Protein AF-A0A8T5LQC9-F1 (afdb_monomer_lite)

Radius of gyration: 28.11 Å; chains: 1; bounding box: 65×25×76 Å

Secondary structure (DSSP, 8-state):
----PPPHHHHHHHHHHHHHHHHHHHHHHHHHHHHHHHHHS--------GGG--SHHHHHHHHHHTTSS-HHHHHHHHHHHH-

Foldseek 3Di:
DDDPDDDPVNVVVVVVVVVVVVVVVCVVVVCVVVVVVVVVPPPPPVPPPVVPPPDPLVVLVVCDVVVVDDPVRSVVVVVVRVD

Sequence (83 aa):
MNRKALSPLMATIILVLFALVIGTVTMNLGKGYVEDIAEETPKSSIIIDITDIDTPLKELQVKHITGRISEEEYLDQEQILIS

Structure (mmCIF, N/CA/C/O backbone):
data_AF-A0A8T5LQC9-F1
#
_entry.id   AF-A0A8T5LQC9-F1
#
loop_
_atom_site.group_PDB
_atom_site.id
_atom_site.type_symbol
_atom_site.label_atom_id
_atom_site.label_alt_id
_atom_site.label_comp_id
_atom_site.label_asym_id
_atom_site.label_entity_id
_atom_site.label_seq_id
_atom_site.pdbx_PDB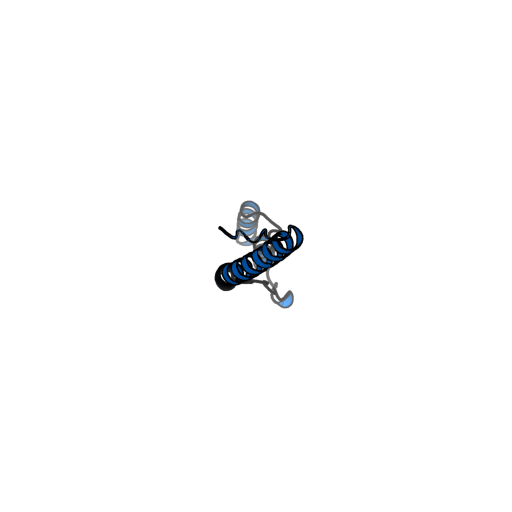_ins_code
_atom_site.Cartn_x
_atom_site.Cartn_y
_atom_site.Cartn_z
_atom_site.occupancy
_atom_site.B_iso_or_equiv
_atom_site.auth_seq_id
_atom_site.auth_comp_id
_atom_site.auth_asym_id
_atom_site.auth_atom_id
_atom_site.pdbx_PDB_model_num
ATOM 1 N N . MET A 1 1 ? 34.964 6.617 -37.075 1.00 43.31 1 MET A N 1
ATOM 2 C CA . MET A 1 1 ? 34.268 6.360 -35.793 1.00 43.31 1 MET A CA 1
ATOM 3 C C . MET A 1 1 ? 32.824 6.843 -35.938 1.00 43.31 1 MET A C 1
ATOM 5 O O . MET A 1 1 ? 32.554 8.015 -35.723 1.00 43.31 1 MET A O 1
ATOM 9 N N . ASN A 1 2 ? 31.915 5.985 -36.416 1.00 49.81 2 ASN A N 1
ATOM 10 C CA . ASN A 1 2 ? 30.536 6.378 -36.745 1.00 49.81 2 ASN A CA 1
ATOM 11 C C . ASN A 1 2 ? 29.658 6.378 -35.488 1.00 49.81 2 ASN A C 1
ATOM 13 O O . ASN A 1 2 ? 29.034 5.371 -35.162 1.00 49.81 2 ASN A O 1
ATOM 17 N N . ARG A 1 3 ? 29.601 7.507 -34.777 1.00 62.41 3 ARG A N 1
ATOM 18 C CA . ARG A 1 3 ? 28.585 7.719 -33.740 1.00 62.41 3 ARG A CA 1
ATOM 19 C C . ARG A 1 3 ? 27.281 8.096 -34.439 1.00 62.41 3 ARG A C 1
ATOM 21 O O . ARG A 1 3 ? 27.109 9.238 -34.849 1.00 62.41 3 ARG A O 1
ATOM 28 N N . LYS A 1 4 ? 26.383 7.124 -34.626 1.00 69.50 4 LYS A N 1
ATOM 29 C CA . LYS A 1 4 ? 25.001 7.411 -35.030 1.00 69.50 4 LYS A CA 1
ATOM 30 C C . LYS A 1 4 ? 24.373 8.237 -33.907 1.00 69.50 4 LYS A C 1
ATOM 32 O O . LYS A 1 4 ? 24.200 7.729 -32.803 1.00 69.50 4 LYS A O 1
ATOM 37 N N . ALA A 1 5 ? 24.117 9.514 -34.169 1.00 69.81 5 ALA A N 1
ATOM 38 C CA . ALA A 1 5 ? 23.423 10.375 -33.227 1.00 69.81 5 ALA A CA 1
ATOM 39 C C . ALA A 1 5 ? 22.007 9.825 -33.032 1.00 69.81 5 ALA A C 1
ATOM 41 O O . ALA A 1 5 ? 21.266 9.650 -34.002 1.00 69.81 5 ALA A O 1
ATOM 42 N N . LEU A 1 6 ? 21.651 9.506 -31.788 1.00 69.00 6 LEU A N 1
ATOM 43 C CA . LEU A 1 6 ? 20.269 9.193 -31.456 1.00 69.00 6 LEU A CA 1
ATOM 44 C C . LEU A 1 6 ? 19.448 10.464 -31.696 1.00 69.00 6 LEU A C 1
ATOM 46 O O . LEU A 1 6 ? 19.790 11.524 -31.171 1.00 69.00 6 LEU A O 1
ATOM 50 N N . SER A 1 7 ? 18.389 10.370 -32.500 1.00 84.06 7 SER A N 1
ATOM 51 C CA . SER A 1 7 ? 17.460 11.489 -32.661 1.00 84.06 7 SER A CA 1
ATOM 52 C C . SER A 1 7 ? 16.862 11.841 -31.291 1.00 84.06 7 SER A C 1
ATOM 54 O O . SER A 1 7 ? 16.450 10.918 -30.579 1.00 84.06 7 SER A O 1
ATOM 56 N N . PRO A 1 8 ? 16.768 13.131 -30.915 1.00 86.00 8 PRO A N 1
ATOM 57 C CA . PRO A 1 8 ? 16.144 13.555 -29.661 1.00 86.00 8 PRO A CA 1
ATOM 58 C C . PRO A 1 8 ? 14.747 12.955 -29.444 1.00 86.00 8 PRO A C 1
ATOM 60 O O . PRO A 1 8 ? 14.391 12.607 -28.324 1.00 86.00 8 PRO A O 1
ATOM 63 N N . LEU A 1 9 ? 13.992 12.740 -30.527 1.00 88.44 9 LEU A N 1
ATOM 64 C CA . LEU A 1 9 ? 12.681 12.091 -30.486 1.00 88.44 9 LEU A CA 1
ATOM 65 C C . LEU A 1 9 ? 12.754 10.617 -30.056 1.00 88.44 9 LEU A C 1
ATOM 67 O O . LEU A 1 9 ? 11.895 10.132 -29.332 1.00 88.44 9 LEU A O 1
ATOM 71 N N . MET A 1 10 ? 13.786 9.886 -30.479 1.00 91.56 10 MET A N 1
ATOM 72 C CA . MET A 1 10 ? 13.957 8.491 -30.062 1.00 91.56 10 MET A CA 1
ATOM 73 C C . MET A 1 10 ? 14.353 8.395 -28.591 1.00 91.56 10 MET A C 1
ATOM 75 O O . MET A 1 10 ? 13.921 7.477 -27.900 1.00 91.56 10 MET A O 1
ATOM 79 N N . ALA A 1 11 ? 15.130 9.358 -28.092 1.00 90.56 11 ALA A N 1
ATOM 80 C CA . ALA A 1 11 ? 15.511 9.398 -26.685 1.00 90.56 11 ALA A CA 1
ATOM 81 C C . ALA A 1 11 ? 14.289 9.564 -25.766 1.00 90.56 11 ALA A C 1
ATOM 83 O O . ALA A 1 11 ? 14.188 8.866 -24.759 1.00 90.56 11 ALA A O 1
ATOM 84 N N . THR A 1 12 ? 13.335 10.429 -26.128 1.00 94.19 12 THR A N 1
ATOM 85 C CA . THR A 1 12 ? 12.111 10.621 -25.334 1.00 94.19 12 THR A CA 1
ATOM 86 C C . THR A 1 12 ? 11.210 9.393 -25.366 1.00 94.19 12 THR A C 1
ATOM 88 O O . THR A 1 12 ? 10.716 8.985 -24.320 1.00 94.19 12 THR A O 1
ATOM 91 N N . ILE A 1 13 ? 11.048 8.754 -26.527 1.00 94.94 13 ILE A N 1
ATOM 92 C CA . ILE A 1 13 ? 10.260 7.518 -26.653 1.00 94.94 13 ILE A CA 1
ATOM 93 C C . ILE A 1 13 ? 10.848 6.410 -25.773 1.00 94.94 13 ILE A C 1
ATOM 95 O O . ILE A 1 13 ? 10.115 5.765 -25.026 1.00 94.94 13 ILE A O 1
ATOM 99 N N . ILE A 1 14 ? 12.169 6.220 -25.810 1.00 94.50 14 ILE A N 1
ATOM 100 C CA . ILE A 1 14 ? 12.854 5.221 -24.979 1.00 94.50 14 ILE A CA 1
ATOM 101 C C . ILE A 1 14 ? 12.655 5.527 -23.493 1.00 94.50 14 ILE A C 1
ATOM 103 O O . ILE A 1 14 ? 12.366 4.620 -22.717 1.00 94.50 14 ILE A O 1
ATOM 107 N N . LEU A 1 15 ? 12.764 6.796 -23.101 1.00 95.25 15 LEU A N 1
ATOM 108 C CA . LEU A 1 15 ? 12.601 7.213 -21.711 1.00 95.25 15 LEU A CA 1
ATOM 109 C C . LEU A 1 15 ? 11.173 6.973 -21.199 1.00 95.25 15 LEU A C 1
ATOM 111 O O . LEU A 1 15 ? 10.997 6.473 -20.091 1.00 95.25 15 LEU A O 1
ATOM 115 N N . VAL A 1 16 ? 10.157 7.264 -22.015 1.00 96.31 16 VAL A N 1
ATOM 116 C CA . VAL A 1 16 ? 8.751 7.005 -21.667 1.00 96.31 16 VAL A CA 1
ATOM 117 C C . VAL A 1 16 ? 8.486 5.507 -21.543 1.00 96.31 16 VAL A C 1
ATOM 119 O O . VAL A 1 16 ? 7.897 5.071 -20.556 1.00 96.31 16 VAL A O 1
ATOM 122 N N . LEU A 1 17 ? 8.957 4.702 -22.499 1.00 96.94 17 LEU A N 1
ATOM 123 C CA . LEU A 1 17 ? 8.807 3.247 -22.436 1.00 96.94 17 LEU A CA 1
ATOM 124 C C . LEU A 1 17 ? 9.497 2.663 -21.200 1.00 96.94 17 LEU A C 1
ATOM 126 O O . LEU A 1 17 ? 8.927 1.814 -20.522 1.00 96.94 17 LEU A O 1
ATOM 130 N N . PHE A 1 18 ? 10.686 3.158 -20.866 1.00 96.31 18 PHE A N 1
ATOM 131 C CA . PHE A 1 18 ? 11.409 2.749 -19.667 1.00 96.31 18 PHE A CA 1
ATOM 132 C C . PHE A 1 18 ? 10.636 3.079 -18.382 1.00 96.31 18 PHE A C 1
ATOM 134 O O . PHE A 1 18 ? 10.505 2.223 -17.507 1.00 96.31 18 PHE A O 1
ATOM 141 N N . ALA A 1 19 ? 10.061 4.281 -18.292 1.00 96.31 19 ALA A N 1
ATOM 142 C CA . ALA A 1 19 ? 9.235 4.683 -17.156 1.00 96.31 19 ALA A CA 1
ATOM 143 C C . ALA A 1 19 ? 7.985 3.801 -17.003 1.00 96.31 19 ALA A C 1
ATOM 145 O O . ALA A 1 19 ? 7.654 3.396 -15.889 1.00 96.31 19 ALA A O 1
ATOM 146 N N . LEU A 1 20 ? 7.321 3.454 -18.111 1.00 96.62 20 LEU A N 1
ATOM 147 C CA . LEU A 1 20 ? 6.159 2.560 -18.096 1.00 96.62 20 LEU A CA 1
ATOM 148 C C . LEU A 1 20 ? 6.532 1.158 -17.606 1.00 96.62 20 LEU A C 1
ATOM 150 O O . LEU A 1 20 ? 5.847 0.611 -16.744 1.00 96.62 20 LEU A O 1
ATOM 154 N N . VAL A 1 21 ? 7.641 0.598 -18.097 1.00 96.44 21 VAL A N 1
ATOM 155 C CA . VAL A 1 21 ? 8.116 -0.722 -17.659 1.00 96.44 21 VAL A CA 1
ATOM 156 C C . VAL A 1 21 ? 8.410 -0.714 -16.161 1.00 96.44 21 VAL A C 1
ATOM 158 O O . VAL A 1 21 ? 7.874 -1.555 -15.443 1.00 96.44 21 VAL A O 1
ATOM 161 N N . ILE A 1 22 ? 9.170 0.265 -15.659 1.00 96.12 22 ILE A N 1
ATOM 162 C CA . ILE A 1 22 ? 9.444 0.373 -14.217 1.00 96.12 22 ILE A CA 1
ATOM 163 C C . ILE A 1 22 ? 8.147 0.516 -13.421 1.00 96.12 22 ILE A C 1
ATOM 165 O O . ILE A 1 22 ? 7.964 -0.192 -12.436 1.00 96.12 22 ILE A O 1
ATOM 169 N N . GLY A 1 23 ? 7.231 1.387 -13.853 1.00 93.88 23 GLY A N 1
ATOM 170 C CA . GLY A 1 23 ? 5.953 1.591 -13.174 1.00 93.88 23 GLY A CA 1
ATOM 171 C C . GLY A 1 23 ? 5.151 0.296 -13.042 1.00 93.88 23 GLY A C 1
ATOM 172 O O . GLY A 1 23 ? 4.683 -0.031 -11.953 1.00 93.88 23 GLY A O 1
ATOM 173 N N . THR A 1 24 ? 5.049 -0.482 -14.124 1.00 93.38 24 THR A N 1
ATOM 174 C CA . THR A 1 24 ? 4.332 -1.768 -14.111 1.00 93.38 24 THR A CA 1
ATOM 175 C C . THR A 1 24 ? 4.999 -2.813 -13.218 1.00 93.38 24 THR A C 1
ATOM 177 O O . THR A 1 24 ? 4.306 -3.482 -12.455 1.00 93.38 24 THR A O 1
ATOM 180 N N . VAL A 1 25 ? 6.331 -2.928 -13.256 1.00 93.12 25 VAL A N 1
ATOM 181 C CA . VAL A 1 25 ? 7.080 -3.887 -12.428 1.00 93.12 25 VAL A CA 1
ATOM 182 C C . VAL A 1 25 ? 6.945 -3.542 -10.948 1.00 93.12 25 VAL A C 1
ATOM 184 O O . VAL A 1 25 ? 6.606 -4.412 -10.149 1.00 93.12 25 VAL A O 1
ATOM 187 N N . THR A 1 26 ? 7.135 -2.272 -10.584 1.00 91.50 26 THR A N 1
ATOM 188 C CA . THR A 1 26 ? 6.985 -1.807 -9.199 1.00 91.50 26 THR A CA 1
ATOM 189 C C . THR A 1 26 ? 5.557 -2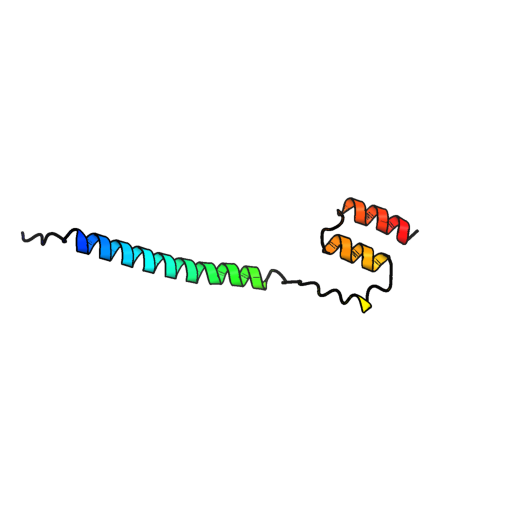.002 -8.698 1.00 91.50 26 THR A C 1
ATOM 191 O O . THR A 1 26 ? 5.370 -2.432 -7.566 1.00 91.50 26 THR A O 1
ATOM 194 N N . MET A 1 27 ? 4.540 -1.750 -9.529 1.00 88.38 27 MET A N 1
ATOM 195 C CA . MET A 1 27 ? 3.144 -1.982 -9.149 1.00 88.38 27 MET A CA 1
ATOM 196 C C . MET A 1 27 ? 2.837 -3.472 -8.966 1.00 88.38 27 MET A C 1
ATOM 198 O O . MET A 1 27 ? 2.096 -3.824 -8.056 1.00 88.38 27 MET A O 1
ATOM 202 N N . ASN A 1 28 ? 3.414 -4.351 -9.789 1.00 88.19 28 ASN A N 1
ATOM 203 C CA . ASN A 1 28 ? 3.232 -5.795 -9.654 1.00 88.19 28 ASN A CA 1
ATOM 204 C C . ASN A 1 28 ? 3.890 -6.341 -8.376 1.00 88.19 28 ASN A C 1
ATOM 206 O O . ASN A 1 28 ? 3.281 -7.122 -7.655 1.00 88.19 28 ASN A O 1
ATOM 210 N N . LEU A 1 29 ? 5.106 -5.882 -8.062 1.00 85.38 29 LEU A N 1
ATOM 211 C CA . LEU A 1 29 ? 5.804 -6.243 -6.823 1.00 85.38 29 LEU A CA 1
ATOM 212 C C . LEU A 1 29 ? 5.120 -5.653 -5.583 1.00 85.38 29 LEU A C 1
ATOM 214 O O . LEU A 1 29 ? 4.974 -6.332 -4.571 1.00 85.38 29 LEU A O 1
ATOM 218 N N . GLY A 1 30 ? 4.670 -4.400 -5.669 1.00 81.19 30 GLY A N 1
ATOM 219 C CA . GLY A 1 30 ? 3.960 -3.727 -4.585 1.00 81.19 30 GLY A CA 1
ATOM 220 C C . GLY A 1 30 ? 2.587 -4.334 -4.308 1.00 81.19 30 GLY A C 1
ATOM 221 O O . GLY A 1 30 ? 2.180 -4.381 -3.153 1.00 81.19 30 GLY A O 1
ATOM 222 N N . LYS A 1 31 ? 1.892 -4.840 -5.338 1.00 79.75 31 LYS A N 1
ATOM 223 C CA . LYS A 1 31 ? 0.632 -5.567 -5.162 1.00 79.75 31 LYS A CA 1
ATOM 224 C C . LYS A 1 31 ? 0.810 -6.786 -4.273 1.00 79.75 31 LYS A C 1
ATOM 226 O O . LYS A 1 31 ? 0.091 -6.851 -3.295 1.00 79.75 31 LYS A O 1
ATOM 231 N N . GLY A 1 32 ? 1.793 -7.651 -4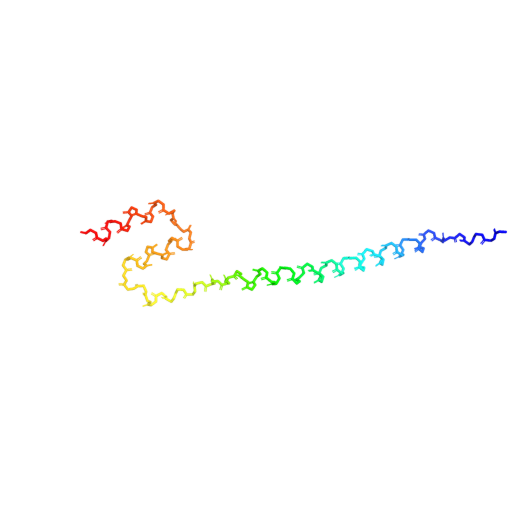.541 1.00 78.62 32 GLY A N 1
ATOM 232 C CA . GLY A 1 32 ? 2.046 -8.831 -3.702 1.00 78.62 32 GLY A CA 1
ATOM 233 C C . GLY A 1 32 ? 2.270 -8.468 -2.231 1.00 78.62 32 GLY A C 1
ATOM 234 O O . GLY A 1 32 ? 1.597 -8.997 -1.363 1.00 78.62 32 GLY A O 1
ATOM 235 N N . TYR A 1 33 ? 3.103 -7.458 -1.958 1.00 75.00 33 TYR A N 1
ATOM 236 C CA . TYR A 1 33 ? 3.342 -6.991 -0.586 1.00 75.00 33 TYR A CA 1
ATOM 237 C C . TYR A 1 33 ? 2.079 -6.445 0.105 1.00 75.00 33 TYR A C 1
ATOM 239 O O . TYR A 1 33 ? 1.870 -6.664 1.293 1.00 75.00 33 TYR A O 1
ATOM 247 N N . VAL A 1 34 ? 1.234 -5.711 -0.624 1.00 73.31 34 VAL A N 1
ATOM 248 C CA . VAL A 1 34 ? -0.019 -5.168 -0.078 1.00 73.31 34 VAL A CA 1
ATOM 249 C C . VAL A 1 34 ? -1.086 -6.250 0.065 1.00 73.31 34 VAL A C 1
ATOM 251 O O . VAL A 1 34 ? -1.864 -6.182 1.009 1.00 73.31 34 VAL A O 1
ATOM 254 N N . GLU A 1 35 ? -1.142 -7.224 -0.842 1.00 71.12 35 GLU A N 1
ATOM 255 C CA . GLU A 1 35 ? -2.062 -8.364 -0.773 1.00 71.12 35 GLU A CA 1
ATOM 256 C C . GLU A 1 35 ? -1.728 -9.249 0.425 1.00 71.12 35 GLU A C 1
ATOM 258 O O . GLU A 1 35 ? -2.627 -9.527 1.208 1.00 71.12 35 GLU A O 1
ATOM 263 N N . ASP A 1 36 ? -0.449 -9.552 0.657 1.00 67.06 36 ASP A N 1
ATOM 264 C CA . ASP A 1 36 ? -0.001 -10.318 1.826 1.00 67.06 36 ASP A CA 1
ATOM 265 C C . ASP A 1 36 ? -0.386 -9.606 3.140 1.00 67.06 36 ASP A C 1
ATOM 267 O O . ASP A 1 36 ? -0.915 -10.214 4.068 1.00 67.06 36 ASP A O 1
ATOM 271 N N . ILE A 1 37 ? -0.227 -8.277 3.203 1.00 67.12 37 ILE A N 1
ATOM 272 C CA . ILE A 1 37 ? -0.659 -7.477 4.364 1.00 67.12 37 ILE A CA 1
ATOM 273 C C . ILE A 1 37 ? -2.191 -7.409 4.474 1.00 67.12 37 ILE A C 1
ATOM 275 O O . ILE A 1 37 ? -2.739 -7.375 5.578 1.00 67.12 37 ILE A O 1
ATOM 279 N N . ALA A 1 38 ? -2.904 -7.355 3.349 1.00 62.72 38 ALA A N 1
ATOM 280 C CA . ALA A 1 38 ? -4.362 -7.294 3.314 1.00 62.72 38 ALA A CA 1
ATOM 281 C C . ALA A 1 38 ? -5.026 -8.647 3.616 1.00 62.72 38 ALA A C 1
ATOM 283 O O . ALA A 1 38 ? -6.177 -8.650 4.045 1.00 62.72 38 ALA A O 1
ATOM 284 N N . GLU A 1 39 ? -4.336 -9.768 3.400 1.00 59.72 39 GLU A N 1
ATOM 285 C CA . GLU A 1 39 ? -4.769 -11.101 3.829 1.00 59.72 39 GLU A CA 1
ATOM 286 C C . GLU A 1 39 ? -4.537 -11.312 5.331 1.00 59.72 39 GLU A C 1
ATOM 288 O O . GLU A 1 39 ? -5.389 -11.897 6.001 1.00 59.72 39 GLU A O 1
ATOM 293 N N . GLU A 1 40 ? -3.444 -10.778 5.889 1.00 59.03 40 GLU A N 1
ATOM 294 C CA . GLU A 1 40 ? -3.175 -10.830 7.335 1.00 59.03 40 GLU A CA 1
ATOM 295 C C . GLU A 1 40 ? -4.001 -9.829 8.150 1.00 59.03 40 GLU A C 1
ATOM 297 O O . GLU A 1 40 ? -4.268 -10.049 9.333 1.00 59.03 40 GLU A O 1
ATOM 302 N N . THR A 1 41 ? -4.445 -8.735 7.531 1.00 51.97 41 THR A N 1
ATOM 303 C CA . THR A 1 41 ? -5.400 -7.821 8.154 1.00 51.97 41 THR A CA 1
ATOM 304 C C . THR A 1 41 ? -6.793 -8.388 7.912 1.00 51.97 41 THR A C 1
ATOM 306 O O . THR A 1 41 ? -7.281 -8.289 6.784 1.00 51.97 41 THR A O 1
ATOM 309 N N . PRO A 1 42 ? -7.491 -8.955 8.916 1.00 52.06 42 PRO A N 1
ATOM 310 C CA . PRO A 1 42 ? -8.872 -9.338 8.706 1.00 52.06 42 PRO A CA 1
ATOM 311 C C . PRO A 1 42 ? -9.609 -8.091 8.221 1.00 52.06 42 PRO A C 1
ATOM 313 O O . PRO A 1 42 ? -9.695 -7.091 8.936 1.00 52.06 42 PRO A O 1
ATOM 316 N N . LYS A 1 43 ? -10.156 -8.144 6.999 1.00 51.50 43 LYS A N 1
ATOM 317 C CA . LYS A 1 43 ? -11.299 -7.315 6.609 1.00 51.50 43 LYS A CA 1
ATOM 318 C C . LYS A 1 43 ? -12.450 -7.720 7.520 1.00 51.50 43 LYS A C 1
ATOM 320 O O . LYS A 1 43 ? -13.405 -8.368 7.105 1.00 51.50 43 LYS A O 1
ATOM 325 N N . SER A 1 44 ? -12.360 -7.350 8.787 1.00 53.44 44 SER A N 1
ATOM 326 C CA . SER A 1 44 ? -13.475 -7.322 9.697 1.00 53.44 44 SER A CA 1
ATOM 327 C C . SER A 1 44 ? -14.314 -6.117 9.280 1.00 53.44 44 SER A C 1
ATOM 329 O O . SER A 1 44 ? -14.427 -5.105 9.961 1.00 53.44 44 SER A O 1
ATOM 331 N N . SER A 1 45 ? -14.970 -6.229 8.121 1.00 52.94 45 SER A N 1
ATOM 332 C CA . SER A 1 45 ? -16.323 -5.706 8.058 1.00 52.94 45 SER A CA 1
ATOM 333 C C . SER A 1 45 ? -17.072 -6.516 9.102 1.00 52.94 45 SER A C 1
ATOM 335 O O . SER A 1 45 ? -17.517 -7.631 8.835 1.00 52.94 45 SER A O 1
ATOM 337 N N . ILE A 1 46 ? -17.074 -6.024 10.336 1.00 55.34 46 ILE A N 1
ATOM 338 C CA . ILE A 1 46 ? -17.872 -6.591 11.404 1.00 55.34 46 ILE A CA 1
ATOM 339 C C . ILE A 1 46 ? -19.292 -6.273 10.971 1.00 55.34 46 ILE A C 1
ATOM 341 O O . ILE A 1 46 ? -19.796 -5.169 11.166 1.00 55.34 46 ILE A O 1
ATOM 345 N N . ILE A 1 47 ? -19.883 -7.214 10.240 1.00 54.06 47 ILE A N 1
ATOM 346 C CA . ILE A 1 47 ? -21.300 -7.212 9.933 1.00 54.06 47 ILE A CA 1
ATOM 347 C C . ILE A 1 47 ? -21.945 -7.574 11.262 1.00 54.06 47 ILE A C 1
ATOM 349 O O . ILE A 1 47 ? -22.114 -8.741 11.597 1.00 54.06 47 ILE A O 1
ATOM 353 N N . ILE A 1 48 ? -22.167 -6.553 12.083 1.00 55.31 48 ILE A N 1
ATOM 354 C CA . ILE A 1 48 ? -22.926 -6.686 13.315 1.00 55.31 48 ILE A CA 1
ATOM 355 C C . ILE A 1 48 ? -24.370 -6.780 12.856 1.00 55.31 48 ILE A C 1
ATOM 357 O O . ILE A 1 48 ? -24.966 -5.772 12.468 1.00 55.31 48 ILE A O 1
ATOM 361 N N . ASP A 1 49 ? -24.900 -7.996 12.832 1.00 53.78 49 ASP A N 1
ATOM 362 C CA . ASP A 1 49 ? -26.320 -8.193 12.609 1.00 53.78 49 ASP A CA 1
ATOM 363 C C . ASP A 1 49 ? -27.052 -7.553 13.795 1.00 53.78 49 ASP A C 1
ATOM 365 O O . ASP A 1 49 ? -26.903 -7.958 14.949 1.00 53.78 49 ASP A O 1
ATOM 369 N N . ILE A 1 50 ? -27.782 -6.472 13.525 1.00 56.91 50 ILE A N 1
ATOM 370 C CA . ILE A 1 50 ? -28.394 -5.600 14.545 1.00 56.91 50 ILE A CA 1
ATOM 371 C C . ILE A 1 50 ? -29.428 -6.387 15.377 1.00 56.91 50 ILE A C 1
ATOM 373 O O . ILE A 1 50 ? -29.791 -5.990 16.480 1.00 56.91 50 ILE A O 1
ATOM 377 N N . THR A 1 51 ? -29.870 -7.536 14.862 1.00 59.84 51 THR A N 1
ATOM 378 C CA . THR A 1 51 ? -30.740 -8.512 15.522 1.00 59.84 51 THR A CA 1
ATOM 379 C C . THR A 1 51 ? -30.098 -9.265 16.692 1.00 59.84 51 THR A C 1
ATOM 381 O O . THR A 1 51 ? -30.850 -9.784 17.510 1.00 59.84 51 THR A O 1
ATOM 384 N N . ASP A 1 52 ? -28.764 -9.288 16.825 1.00 56.12 52 ASP A N 1
ATOM 385 C CA . ASP A 1 52 ? -28.046 -9.957 17.932 1.00 56.12 52 ASP A CA 1
ATOM 386 C C . ASP A 1 52 ? -27.590 -9.002 19.055 1.00 56.12 52 ASP A C 1
ATOM 388 O O . ASP A 1 52 ? -26.967 -9.434 20.036 1.00 56.12 52 ASP A O 1
ATOM 392 N N . ILE A 1 53 ? -27.900 -7.702 18.941 1.00 59.50 53 ILE A N 1
ATOM 393 C CA . ILE A 1 53 ? -27.674 -6.700 19.996 1.00 59.50 53 ILE A CA 1
ATOM 394 C C . ILE A 1 53 ? -28.864 -6.736 20.963 1.00 59.50 53 ILE A C 1
ATOM 396 O O . ILE A 1 53 ? -29.707 -5.845 21.011 1.00 59.50 53 ILE A O 1
ATOM 400 N N . ASP A 1 54 ? -28.953 -7.818 21.721 1.00 66.56 54 ASP A N 1
ATOM 401 C CA . ASP A 1 54 ? -29.992 -8.063 22.725 1.00 66.56 54 ASP A CA 1
ATOM 402 C C . ASP A 1 54 ? -29.621 -7.532 24.119 1.00 66.56 54 ASP A C 1
ATOM 404 O O . ASP A 1 54 ? -30.456 -7.516 25.023 1.00 66.56 54 ASP A O 1
ATOM 408 N N . THR A 1 55 ? -28.375 -7.083 24.304 1.00 74.62 55 THR A N 1
ATOM 409 C CA . THR A 1 55 ? -27.860 -6.639 25.603 1.00 74.62 55 THR A CA 1
ATOM 410 C C . THR A 1 55 ? -27.115 -5.300 25.522 1.00 74.62 55 THR A C 1
ATOM 412 O O . THR A 1 55 ? -26.376 -5.060 24.561 1.00 74.62 55 THR A O 1
ATOM 415 N N . PRO A 1 56 ? -27.233 -4.443 26.558 1.00 75.31 56 PRO A N 1
ATOM 416 C CA . PRO A 1 56 ? -26.511 -3.168 26.637 1.00 75.31 56 PRO A CA 1
ATOM 417 C C . PRO A 1 56 ? -24.985 -3.314 26.529 1.00 75.31 56 PRO A C 1
ATOM 419 O O . PRO A 1 56 ? -24.314 -2.452 25.968 1.00 75.31 56 PRO A O 1
ATOM 422 N N . LEU A 1 57 ? -24.437 -4.431 27.019 1.00 78.19 57 LEU A N 1
ATOM 423 C CA . LEU A 1 57 ? -23.003 -4.716 26.975 1.00 78.19 57 LEU A CA 1
ATOM 424 C C . LEU A 1 57 ? -22.506 -4.957 25.541 1.00 78.19 57 LEU A C 1
ATOM 426 O O . LEU A 1 57 ? -21.465 -4.436 25.148 1.00 78.19 57 LEU A O 1
ATOM 430 N N . LYS A 1 58 ? -23.278 -5.687 24.727 1.00 76.44 58 LYS A N 1
ATOM 431 C CA . LYS A 1 58 ? -22.959 -5.882 23.306 1.00 76.44 58 LYS A CA 1
ATOM 432 C C . LYS A 1 58 ? -23.023 -4.567 22.532 1.00 76.44 58 LYS A C 1
ATOM 434 O O . LYS A 1 58 ? -22.173 -4.327 21.680 1.00 76.44 58 LYS A O 1
ATOM 439 N N . GLU A 1 59 ? -23.982 -3.690 22.834 1.00 79.31 59 GLU A N 1
ATOM 440 C CA . GLU A 1 59 ? -24.058 -2.364 22.202 1.00 79.31 59 GLU A CA 1
ATOM 441 C C . GLU A 1 59 ? -22.819 -1.512 22.526 1.00 79.31 59 GLU A C 1
ATOM 443 O O . GLU A 1 59 ? -22.275 -0.831 21.652 1.00 79.31 59 GLU A O 1
ATOM 448 N N . LEU A 1 60 ? -22.342 -1.585 23.771 1.00 80.25 60 LEU A N 1
ATOM 449 C CA . LEU A 1 60 ? -21.124 -0.915 24.215 1.00 80.25 60 LEU A CA 1
ATOM 450 C C . LEU A 1 60 ? -19.883 -1.443 23.481 1.00 80.25 60 LEU A C 1
ATOM 452 O O . LEU A 1 60 ? -19.098 -0.663 22.939 1.00 80.25 60 LEU A O 1
ATOM 456 N N . GLN A 1 61 ? -19.746 -2.768 23.391 1.00 78.06 61 GLN A N 1
ATOM 457 C CA . GLN A 1 61 ? -18.662 -3.428 22.659 1.00 78.06 61 GLN A CA 1
ATOM 458 C C . GLN A 1 61 ? -18.656 -3.028 21.185 1.00 78.06 61 GLN A C 1
ATOM 460 O O . GLN A 1 61 ? -17.614 -2.691 20.631 1.00 78.06 61 GLN A O 1
ATOM 465 N N . VAL A 1 62 ? -19.829 -2.974 20.558 1.00 80.44 62 VAL A N 1
ATOM 466 C CA . VAL A 1 62 ? -19.984 -2.495 19.183 1.00 80.44 62 VAL A CA 1
ATOM 467 C C . VAL A 1 62 ? -19.510 -1.050 19.037 1.00 80.44 62 VAL A C 1
ATOM 469 O O . VAL A 1 62 ? -18.789 -0.740 18.088 1.00 80.44 62 VAL A O 1
ATOM 472 N N . LYS A 1 63 ? -19.870 -0.150 19.957 1.00 80.62 63 LYS A N 1
ATOM 473 C CA . LYS A 1 63 ? -19.424 1.254 19.914 1.00 80.62 63 LYS A CA 1
ATOM 474 C C . LYS A 1 63 ? -17.906 1.378 20.046 1.00 80.62 63 LYS A C 1
ATOM 476 O O . LYS A 1 63 ? -17.323 2.181 19.321 1.00 80.62 63 LYS A O 1
ATOM 481 N N . HIS A 1 64 ? -17.279 0.572 20.901 1.00 80.31 64 HIS A N 1
ATOM 482 C CA . HIS A 1 64 ? -15.824 0.545 21.059 1.00 80.31 64 HIS A CA 1
ATOM 483 C C . HIS A 1 64 ? -15.137 0.023 19.793 1.00 80.31 64 HIS A C 1
ATOM 485 O O . HIS A 1 64 ? -14.272 0.686 19.226 1.00 80.31 64 HIS A O 1
ATOM 491 N N . ILE A 1 65 ? -15.601 -1.113 19.267 1.00 80.38 65 ILE A N 1
ATOM 492 C CA . ILE A 1 65 ? -15.000 -1.732 18.083 1.00 80.38 65 ILE A CA 1
ATOM 493 C C . ILE A 1 65 ? -15.213 -0.877 16.816 1.00 80.38 65 ILE A C 1
ATOM 495 O O . ILE A 1 65 ? -14.367 -0.854 15.925 1.00 80.38 65 ILE A O 1
ATOM 499 N N . THR A 1 66 ? -16.320 -0.132 16.732 1.00 80.44 66 THR A N 1
ATOM 500 C CA . THR A 1 66 ? -16.589 0.809 15.627 1.00 80.44 66 THR A CA 1
ATOM 501 C C . THR A 1 66 ? -15.917 2.178 15.799 1.00 80.44 66 THR A C 1
ATOM 503 O O . THR A 1 66 ? -16.083 3.040 14.935 1.00 80.44 66 THR A O 1
ATOM 506 N N . GLY A 1 67 ? -15.164 2.397 16.885 1.00 78.94 67 GLY A N 1
ATOM 507 C CA . GLY A 1 67 ? -14.430 3.639 17.152 1.00 78.94 67 GLY A CA 1
ATOM 508 C C . GLY A 1 67 ? -15.309 4.837 17.521 1.00 78.94 67 GLY A C 1
ATOM 509 O O . GLY A 1 67 ? -14.890 5.980 17.358 1.00 78.94 67 GLY A O 1
ATOM 510 N N . ARG A 1 68 ? -16.547 4.600 17.976 1.00 79.81 68 ARG A N 1
ATOM 511 C CA . ARG A 1 68 ? -17.490 5.653 18.398 1.00 79.81 68 ARG A CA 1
ATOM 512 C C . ARG A 1 68 ? -17.277 6.123 19.837 1.00 79.81 68 ARG A C 1
ATOM 514 O O . ARG A 1 68 ? -17.765 7.197 20.170 1.00 79.81 68 ARG A O 1
ATOM 521 N N . ILE A 1 69 ? -16.598 5.323 20.655 1.00 80.62 69 ILE A N 1
ATOM 522 C CA . ILE A 1 69 ? -16.199 5.633 22.036 1.00 80.62 69 ILE A CA 1
ATOM 523 C C . ILE A 1 69 ? -14.730 5.241 22.226 1.00 80.62 69 ILE A C 1
ATOM 525 O O . ILE A 1 69 ? -14.245 4.343 21.531 1.00 80.62 69 ILE A O 1
ATOM 529 N N . SER A 1 70 ? -14.022 5.921 23.128 1.00 82.38 70 SER A N 1
ATOM 530 C CA . SER A 1 70 ? -12.628 5.596 23.459 1.00 82.38 70 SER A CA 1
ATOM 531 C C . SER A 1 70 ? -12.531 4.368 24.378 1.00 82.38 70 SER A C 1
ATOM 533 O O . SER A 1 70 ? -13.519 3.950 24.983 1.00 82.38 70 SER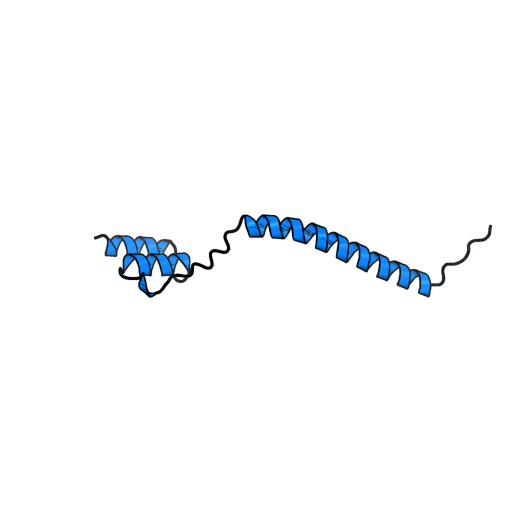 A O 1
ATOM 535 N N . GLU A 1 71 ? -11.334 3.786 24.493 1.00 78.75 71 GLU A N 1
ATOM 536 C CA . GLU A 1 71 ? -11.070 2.650 25.392 1.00 78.75 71 GLU A CA 1
ATOM 537 C C . GLU A 1 71 ? -11.340 3.009 26.867 1.00 78.75 71 GLU A C 1
ATOM 539 O O . GLU A 1 71 ? -11.905 2.207 27.607 1.00 78.75 71 GLU A O 1
ATOM 544 N N . GLU A 1 72 ? -11.033 4.245 27.278 1.00 82.06 72 GLU A N 1
ATOM 545 C CA . GLU A 1 72 ? -11.324 4.748 28.630 1.00 82.06 72 GLU A CA 1
ATOM 546 C C . GLU A 1 72 ? -12.838 4.830 28.897 1.00 82.06 72 GLU A C 1
ATOM 548 O O . GLU A 1 72 ? -13.314 4.369 29.933 1.00 82.06 72 GLU A O 1
ATOM 553 N N . GLU A 1 73 ? -13.618 5.344 27.940 1.00 79.44 73 GLU A N 1
ATOM 554 C CA . GLU A 1 73 ? -15.080 5.438 28.059 1.00 79.44 73 GLU A CA 1
ATOM 555 C C . GLU A 1 73 ? -15.768 4.066 28.033 1.00 79.44 73 GLU A C 1
ATOM 557 O O . GLU A 1 73 ? -16.815 3.887 28.661 1.00 79.44 73 GLU A O 1
ATOM 562 N N . TYR A 1 74 ? -15.192 3.091 27.322 1.00 83.81 74 TYR A N 1
ATOM 563 C CA . TYR A 1 74 ? -15.668 1.709 27.322 1.00 83.81 74 TYR A CA 1
ATOM 564 C C . TYR A 1 74 ? -15.523 1.074 28.713 1.00 83.81 74 TYR A C 1
ATOM 566 O O . TYR A 1 74 ? -16.492 0.519 29.227 1.00 83.81 74 TYR A O 1
ATOM 574 N N . LEU A 1 75 ? -14.354 1.201 29.347 1.00 83.31 75 LEU A N 1
ATOM 575 C CA . LEU A 1 75 ? -14.070 0.584 30.650 1.00 83.31 75 LEU A CA 1
ATOM 576 C C . LEU A 1 75 ? -14.930 1.161 31.785 1.00 83.31 75 LEU A C 1
ATOM 578 O O . LEU A 1 75 ? -15.400 0.412 32.646 1.00 83.31 75 LEU A O 1
ATOM 582 N N . ASP A 1 76 ? -15.181 2.471 31.767 1.00 86.12 76 ASP A N 1
ATOM 583 C CA . ASP A 1 76 ? -16.057 3.127 32.743 1.00 86.12 76 ASP A CA 1
ATOM 584 C C . ASP A 1 76 ? -17.514 2.659 32.600 1.00 86.12 76 ASP A C 1
ATOM 586 O O . ASP A 1 76 ? -18.181 2.345 33.589 1.00 86.12 76 ASP A O 1
ATOM 590 N N . GLN A 1 77 ? -18.021 2.570 31.368 1.00 82.38 77 GLN A N 1
ATOM 591 C CA . GLN A 1 77 ? -19.400 2.141 31.116 1.00 82.38 77 GLN A CA 1
ATOM 592 C C . GLN A 1 77 ? -19.594 0.635 31.322 1.00 82.38 77 GLN A C 1
ATOM 594 O O . GLN A 1 77 ? -20.656 0.212 31.776 1.00 82.38 77 GLN A O 1
ATOM 599 N N . GLU A 1 78 ? -18.573 -0.177 31.055 1.00 82.50 78 GLU A N 1
ATOM 600 C CA . GLU A 1 78 ? -18.576 -1.610 31.348 1.00 82.50 78 GLU A CA 1
ATOM 601 C C . GLU A 1 78 ? -18.684 -1.872 32.859 1.00 82.50 78 GLU A C 1
ATOM 603 O O . GLU A 1 78 ? -19.515 -2.680 33.276 1.00 82.50 78 GLU A O 1
ATOM 608 N N . GLN A 1 79 ? -17.940 -1.135 33.697 1.00 78.12 79 GLN A N 1
ATOM 609 C CA . GLN A 1 79 ? -18.058 -1.253 35.158 1.00 78.12 79 GLN A CA 1
ATOM 610 C C . GLN A 1 79 ? -19.459 -0.909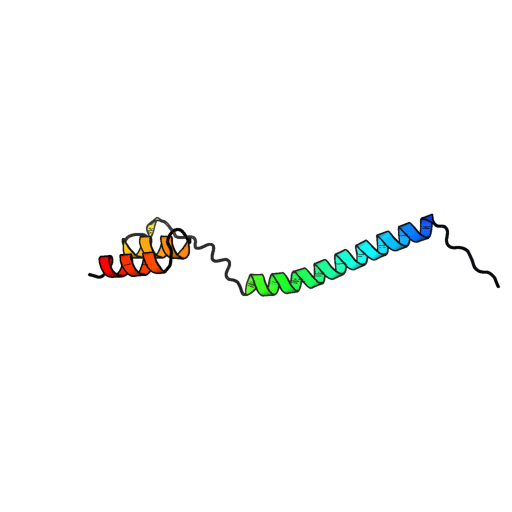 35.673 1.00 78.12 79 GLN A C 1
ATOM 612 O O . GLN A 1 79 ? -19.950 -1.566 36.587 1.00 78.12 79 GLN A O 1
ATOM 617 N N . ILE A 1 80 ? -20.123 0.083 35.076 1.00 78.38 80 ILE A N 1
ATOM 618 C CA . ILE A 1 80 ? -21.486 0.481 35.457 1.00 78.38 80 ILE A CA 1
ATOM 619 C C . ILE A 1 80 ? -22.514 -0.589 35.063 1.00 78.38 80 ILE A C 1
ATOM 621 O O . ILE A 1 80 ? -23.493 -0.783 35.776 1.00 78.38 80 ILE A 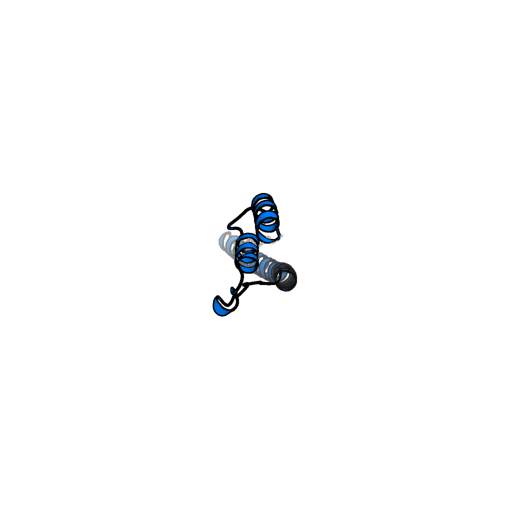O 1
ATOM 625 N N . LEU A 1 81 ? -22.309 -1.276 33.937 1.00 75.00 81 LEU A N 1
ATOM 626 C CA . LEU A 1 81 ? -23.230 -2.299 33.427 1.00 75.00 81 LEU A CA 1
ATOM 627 C C . LEU A 1 81 ? -23.071 -3.667 34.108 1.00 75.00 81 LEU A C 1
ATOM 629 O O . LEU A 1 81 ? -23.993 -4.479 34.045 1.00 75.00 81 LEU A O 1
ATOM 633 N N . ILE A 1 82 ? -21.905 -3.936 34.700 1.00 74.00 82 ILE A N 1
ATOM 634 C CA . ILE A 1 82 ? -21.594 -5.182 35.424 1.00 74.00 82 ILE A CA 1
ATOM 635 C C . ILE A 1 82 ? -21.842 -5.036 36.944 1.00 74.00 82 ILE A C 1
ATOM 637 O O . ILE A 1 82 ? -21.947 -6.046 37.645 1.00 74.00 82 ILE A O 1
ATOM 641 N N . SER A 1 83 ? -21.952 -3.798 37.444 1.00 61.44 83 SER A N 1
ATOM 642 C CA . SER A 1 83 ? -22.376 -3.449 38.813 1.00 61.44 83 SER A CA 1
ATOM 643 C C . SER A 1 83 ? -23.861 -3.707 39.063 1.00 61.44 83 SER A C 1
ATOM 645 O O . SER A 1 83 ? -24.180 -3.873 40.265 1.00 61.44 83 SER A O 1
#

pLDDT: mean 76.36, std 14.09, range [43.31, 96.94]